Protein AF-A0A0R2JYV2-F1 (afdb_monomer)

Radius of gyration: 20.0 Å; Cα contacts (8 Å, |Δi|>4): 140; chains: 1; bounding box: 59×45×29 Å

Structure (mmCIF, N/CA/C/O backbone):
data_AF-A0A0R2JYV2-F1
#
_entry.id   AF-A0A0R2JYV2-F1
#
loop_
_atom_site.group_PDB
_atom_site.id
_atom_site.type_symbol
_atom_site.label_atom_id
_atom_site.label_alt_id
_atom_site.label_comp_id
_atom_site.label_asym_id
_atom_site.label_entity_id
_atom_site.label_seq_id
_atom_site.pdbx_PDB_ins_code
_atom_site.Cartn_x
_atom_site.Cartn_y
_atom_site.Cartn_z
_atom_site.occupancy
_atom_site.B_iso_or_equiv
_atom_site.auth_seq_id
_atom_site.auth_comp_id
_atom_site.auth_asym_id
_atom_site.auth_atom_id
_atom_site.pdbx_PDB_model_num
ATOM 1 N N . MET A 1 1 ? 43.822 33.573 -12.380 1.00 51.28 1 MET A N 1
ATOM 2 C CA . MET A 1 1 ? 42.617 33.239 -11.580 1.00 51.28 1 MET A CA 1
ATOM 3 C C . MET A 1 1 ? 41.687 32.219 -12.259 1.00 51.28 1 MET A C 1
ATOM 5 O O . MET A 1 1 ? 40.642 31.908 -11.705 1.00 51.28 1 MET A O 1
ATOM 9 N N . GLU A 1 2 ? 42.063 31.622 -13.396 1.00 53.12 2 GLU A N 1
ATOM 10 C CA . GLU A 1 2 ? 41.176 30.733 -14.174 1.00 53.12 2 GLU A CA 1
ATOM 11 C C . GLU A 1 2 ? 41.084 29.293 -13.624 1.00 53.12 2 GLU A C 1
ATOM 13 O O . GLU A 1 2 ? 40.028 28.667 -13.693 1.00 53.12 2 GLU A O 1
ATOM 18 N N . ASN A 1 3 ? 42.144 28.780 -12.988 1.00 53.78 3 ASN A N 1
ATOM 19 C CA . ASN A 1 3 ? 42.187 27.398 -12.478 1.00 53.78 3 ASN A CA 1
ATOM 20 C C . ASN A 1 3 ? 41.217 27.118 -11.313 1.00 53.78 3 ASN A C 1
ATOM 22 O O . ASN A 1 3 ? 40.702 26.007 -11.190 1.00 53.78 3 ASN A O 1
ATOM 26 N N . LEU A 1 4 ? 40.931 28.117 -10.471 1.00 52.59 4 LEU A N 1
ATOM 27 C CA . LEU A 1 4 ? 40.002 27.968 -9.341 1.00 52.59 4 LEU A CA 1
ATOM 28 C C . LEU A 1 4 ? 38.546 27.853 -9.815 1.00 52.59 4 LEU A C 1
ATOM 30 O O . LEU A 1 4 ? 37.795 27.026 -9.300 1.00 52.59 4 LEU A O 1
ATOM 34 N N . GLN A 1 5 ? 38.167 28.617 -10.843 1.00 54.81 5 GLN A N 1
ATOM 35 C CA . GLN A 1 5 ? 36.820 28.575 -11.420 1.00 54.81 5 GLN A CA 1
ATOM 36 C C . GLN A 1 5 ? 36.556 27.256 -12.159 1.00 54.81 5 GLN A C 1
ATOM 38 O O . GLN A 1 5 ? 35.481 26.672 -12.020 1.00 54.81 5 GLN A O 1
ATOM 43 N N . GLN A 1 6 ? 37.543 26.730 -12.894 1.00 55.53 6 GLN A N 1
ATOM 44 C CA . GLN A 1 6 ? 37.397 25.448 -13.592 1.00 55.53 6 GLN A CA 1
ATOM 45 C C . GLN A 1 6 ? 37.235 24.257 -12.633 1.00 55.53 6 GLN A C 1
ATOM 47 O O . GLN A 1 6 ? 36.461 23.340 -12.919 1.00 55.53 6 GLN A O 1
ATOM 52 N N . ASN A 1 7 ? 37.919 24.283 -11.485 1.00 60.28 7 ASN A N 1
ATOM 53 C CA . ASN A 1 7 ? 37.822 23.231 -10.473 1.00 60.28 7 ASN A CA 1
ATOM 54 C C . ASN A 1 7 ? 36.462 23.261 -9.751 1.00 60.28 7 ASN A C 1
ATOM 56 O O . ASN A 1 7 ? 35.797 22.232 -9.622 1.00 60.28 7 ASN A O 1
ATOM 60 N N . HIS A 1 8 ? 35.978 24.458 -9.403 1.00 60.91 8 HIS A N 1
ATOM 61 C CA . HIS A 1 8 ? 34.651 24.635 -8.808 1.00 60.91 8 HIS A CA 1
ATOM 62 C C . HIS A 1 8 ? 33.539 24.145 -9.748 1.00 60.91 8 HIS A C 1
ATOM 64 O O . HIS A 1 8 ? 32.680 23.361 -9.352 1.00 60.91 8 HIS A O 1
ATOM 70 N N . ASN A 1 9 ? 33.624 24.495 -11.034 1.00 65.38 9 ASN A N 1
ATOM 71 C CA . ASN A 1 9 ? 32.664 24.056 -12.047 1.00 65.38 9 ASN A CA 1
ATOM 72 C C . ASN A 1 9 ? 32.664 22.533 -12.257 1.00 65.38 9 ASN A C 1
ATOM 74 O O . ASN A 1 9 ? 31.619 21.951 -12.553 1.00 65.38 9 ASN A O 1
ATOM 78 N N . ARG A 1 10 ? 33.814 21.864 -12.104 1.00 64.31 10 ARG A N 1
ATOM 79 C CA . ARG A 1 10 ? 33.902 20.396 -12.161 1.00 64.31 10 ARG A CA 1
ATOM 80 C C . ARG A 1 10 ? 33.255 19.733 -10.950 1.00 64.31 10 ARG A C 1
ATOM 82 O O . ARG A 1 10 ? 32.506 18.777 -11.136 1.00 64.31 10 ARG A O 1
ATOM 89 N N . MET A 1 1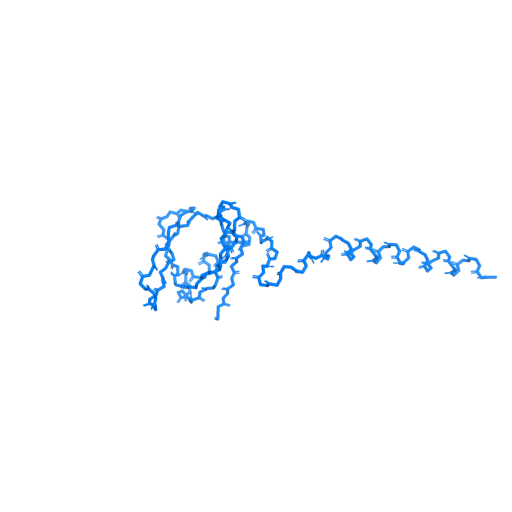1 ? 33.490 20.256 -9.749 1.00 67.50 11 MET A N 1
ATOM 90 C CA . MET A 1 11 ? 32.884 19.728 -8.524 1.00 67.50 11 MET A CA 1
ATOM 91 C C . MET A 1 11 ? 31.365 19.899 -8.520 1.00 67.50 11 MET A C 1
ATOM 93 O O . MET A 1 11 ? 30.651 18.934 -8.258 1.00 67.50 11 MET A O 1
ATOM 97 N N . THR A 1 12 ? 30.857 21.072 -8.907 1.00 70.75 12 THR A N 1
ATOM 98 C CA . THR A 1 12 ? 29.410 21.314 -9.006 1.00 70.75 12 THR A CA 1
ATOM 99 C C . THR A 1 12 ? 28.753 20.364 -10.003 1.00 70.75 12 THR A C 1
ATOM 101 O O . THR A 1 12 ? 27.742 19.746 -9.682 1.00 70.75 12 THR A O 1
ATOM 104 N N . ARG A 1 13 ? 29.360 20.162 -11.181 1.00 65.88 13 ARG A N 1
ATOM 105 C CA . ARG A 1 13 ? 28.858 19.194 -12.171 1.00 65.88 13 ARG A CA 1
ATOM 106 C C . ARG A 1 13 ? 28.908 17.761 -11.656 1.00 65.88 13 ARG A C 1
ATOM 108 O O . ARG A 1 13 ? 27.984 17.002 -11.912 1.00 65.88 13 ARG A O 1
ATOM 115 N N . PHE A 1 14 ? 29.958 17.374 -10.936 1.00 72.19 14 PHE A N 1
ATOM 116 C CA . PHE A 1 14 ? 30.063 16.033 -10.364 1.00 72.19 14 PHE A CA 1
ATOM 117 C C . PHE A 1 14 ? 28.977 15.773 -9.316 1.00 72.19 14 PHE A C 1
ATOM 119 O O . PHE A 1 14 ? 28.317 14.736 -9.369 1.00 72.19 14 PHE A O 1
ATOM 126 N N . VAL A 1 15 ? 28.747 16.724 -8.406 1.00 70.62 15 VAL A N 1
ATOM 127 C CA . VAL A 1 15 ? 27.687 16.628 -7.393 1.00 70.62 15 VAL A CA 1
ATOM 128 C C . VAL A 1 15 ? 26.316 16.605 -8.060 1.00 70.62 15 VAL A C 1
ATOM 130 O O . VAL A 1 15 ? 25.521 15.721 -7.759 1.00 70.62 15 VAL A O 1
ATOM 133 N N . GLN A 1 16 ? 26.062 17.503 -9.014 1.00 72.88 16 GLN A N 1
ATOM 134 C CA . GLN A 1 16 ? 24.801 17.566 -9.754 1.00 72.88 16 GLN A CA 1
ATOM 135 C C . GLN A 1 16 ? 24.527 16.273 -10.531 1.00 72.88 16 GLN A C 1
ATOM 137 O O . GLN A 1 16 ? 23.428 15.735 -10.447 1.00 72.88 16 GLN A O 1
ATOM 142 N N . ASN A 1 17 ? 25.530 15.735 -11.227 1.00 67.31 17 ASN A N 1
ATOM 143 C CA . ASN A 1 17 ? 25.410 14.480 -11.967 1.00 67.31 17 ASN A CA 1
ATOM 144 C C . ASN A 1 17 ? 25.242 13.276 -11.038 1.00 67.31 17 ASN A C 1
ATOM 146 O O . ASN A 1 17 ? 24.559 12.324 -11.398 1.00 67.31 17 ASN A O 1
ATOM 150 N N . SER A 1 18 ? 25.865 13.290 -9.859 1.00 67.69 18 SER A N 1
ATOM 151 C CA . SER A 1 18 ? 25.712 12.216 -8.872 1.00 67.69 18 SER A CA 1
ATOM 152 C C . SER A 1 18 ? 24.325 12.252 -8.243 1.00 67.69 18 SER A C 1
ATOM 154 O O . SER A 1 18 ? 23.676 11.216 -8.162 1.00 67.69 18 SER A O 1
ATOM 156 N N . TYR A 1 19 ? 23.829 13.442 -7.895 1.00 64.88 19 TYR A N 1
ATOM 157 C CA . TYR A 1 19 ? 22.444 13.639 -7.473 1.00 64.88 19 TYR A CA 1
ATOM 158 C C . TYR A 1 19 ? 21.477 13.182 -8.559 1.00 64.88 19 TYR A C 1
ATOM 160 O O . TYR A 1 19 ? 20.625 12.343 -8.295 1.00 64.88 19 TYR A O 1
ATOM 168 N N . GLN A 1 20 ? 21.652 13.649 -9.798 1.00 62.94 20 GLN A N 1
ATOM 169 C CA . GLN A 1 20 ? 20.844 13.170 -10.910 1.00 62.94 20 GLN A CA 1
ATOM 170 C C . GLN A 1 20 ? 20.914 11.653 -11.001 1.00 62.94 20 GLN A C 1
ATOM 172 O O . GLN A 1 20 ? 19.869 11.045 -10.977 1.00 62.94 20 GLN A O 1
ATOM 177 N N . LYS A 1 21 ? 22.072 10.998 -11.003 1.00 59.75 21 LYS A N 1
ATOM 178 C CA . LYS A 1 21 ? 22.136 9.527 -11.093 1.00 59.75 21 LYS A CA 1
ATOM 179 C C . LYS A 1 21 ? 21.448 8.787 -9.942 1.00 59.75 21 LYS A C 1
ATOM 181 O O . LYS A 1 21 ? 20.911 7.714 -10.181 1.00 59.75 21 LYS A O 1
ATOM 186 N N . LEU A 1 22 ? 21.462 9.332 -8.726 1.00 64.56 22 LEU A N 1
ATOM 187 C CA . LEU A 1 22 ? 20.780 8.732 -7.573 1.00 64.56 22 LEU A CA 1
ATOM 188 C C . LEU A 1 22 ? 19.254 8.900 -7.632 1.00 64.56 22 LEU A C 1
ATOM 190 O O . LEU A 1 22 ? 18.539 8.062 -7.094 1.00 64.56 22 LEU A O 1
ATOM 194 N N . PHE A 1 23 ? 18.770 9.960 -8.286 1.00 61.56 23 PHE A N 1
ATOM 195 C CA . PHE A 1 23 ? 17.346 10.315 -8.368 1.00 61.56 23 PHE A CA 1
ATOM 196 C C . PHE A 1 23 ? 16.767 10.244 -9.793 1.00 61.56 23 PHE A C 1
ATOM 198 O O . PHE A 1 23 ? 15.611 10.587 -10.012 1.00 61.56 23 PHE A O 1
ATOM 205 N N . SER A 1 24 ? 17.560 9.817 -10.776 1.00 51.75 24 SER A N 1
ATOM 206 C CA . SER A 1 24 ? 17.121 9.563 -12.147 1.00 51.75 24 SER A CA 1
ATOM 207 C C . SER A 1 24 ? 16.508 8.185 -12.138 1.00 51.75 24 SER A C 1
ATOM 209 O O . SER A 1 24 ? 17.198 7.176 -12.285 1.00 51.75 24 SER A O 1
ATOM 211 N N . GLU A 1 25 ? 15.207 8.142 -11.911 1.00 51.19 25 GLU A N 1
ATOM 212 C CA . GLU A 1 25 ? 14.455 6.917 -12.085 1.00 51.19 25 GLU A CA 1
ATOM 213 C C . GLU A 1 25 ? 14.543 6.469 -13.547 1.00 51.19 25 GLU A C 1
ATOM 215 O O . GLU A 1 25 ? 14.474 7.302 -14.459 1.00 51.19 25 GLU A O 1
ATOM 220 N N . PRO A 1 26 ? 14.722 5.162 -13.804 1.00 50.44 26 PRO A N 1
ATOM 221 C CA . PRO A 1 26 ? 14.570 4.645 -15.151 1.00 50.44 26 PRO A CA 1
ATOM 222 C C . PRO A 1 26 ? 13.176 5.042 -15.637 1.00 50.44 26 PRO A C 1
ATOM 224 O O . PRO A 1 26 ? 12.196 4.823 -14.928 1.00 50.44 26 PRO A O 1
ATOM 227 N N . SER A 1 27 ? 13.087 5.641 -16.826 1.00 47.97 27 SER A N 1
ATOM 228 C CA . SER A 1 27 ? 11.822 6.053 -17.434 1.00 47.97 27 SER A CA 1
ATOM 229 C C . SER A 1 27 ? 11.028 4.821 -17.877 1.00 47.97 27 SER A C 1
ATOM 231 O O . SER A 1 27 ? 10.919 4.504 -19.062 1.00 47.97 27 SER A O 1
ATOM 233 N N . LEU A 1 28 ? 10.517 4.078 -16.906 1.00 55.38 28 LEU A N 1
ATOM 234 C CA . LEU A 1 28 ? 9.492 3.076 -17.088 1.00 55.38 28 LEU A CA 1
ATOM 235 C C . LEU A 1 28 ? 8.173 3.847 -17.135 1.00 55.38 28 LEU A C 1
ATOM 237 O O . LEU A 1 28 ? 7.606 4.185 -16.100 1.00 55.38 28 LEU A O 1
ATOM 241 N N . ASN A 1 29 ? 7.723 4.212 -18.338 1.00 65.19 29 ASN A N 1
ATOM 242 C CA . ASN A 1 29 ? 6.461 4.932 -18.515 1.00 65.19 29 ASN A CA 1
ATOM 243 C C . ASN A 1 29 ? 5.334 4.215 -17.751 1.00 65.19 29 ASN A C 1
ATOM 245 O O . ASN A 1 29 ? 5.018 3.065 -18.050 1.00 65.19 29 ASN A O 1
ATOM 249 N N . GLY A 1 30 ? 4.745 4.895 -16.763 1.00 74.88 30 GLY A N 1
ATOM 250 C CA . GLY A 1 30 ? 3.649 4.368 -15.948 1.00 74.88 30 GLY A CA 1
ATOM 251 C C . GLY A 1 30 ? 4.055 3.515 -14.741 1.00 74.88 30 GLY A C 1
ATOM 252 O O . GLY A 1 30 ? 3.167 3.055 -14.033 1.00 74.88 30 GLY A O 1
ATOM 253 N N . ILE A 1 31 ? 5.346 3.312 -14.460 1.00 84.88 31 ILE A N 1
ATOM 254 C CA . ILE A 1 31 ? 5.807 2.667 -13.221 1.00 84.88 31 ILE A CA 1
ATOM 255 C C . ILE A 1 31 ? 6.410 3.734 -12.321 1.00 84.88 31 ILE A C 1
ATOM 257 O O . ILE A 1 31 ? 7.433 4.335 -12.639 1.00 84.88 31 ILE A O 1
ATOM 261 N N . GLU A 1 32 ? 5.774 3.931 -11.177 1.00 89.00 32 GLU A N 1
ATOM 262 C CA . GLU A 1 32 ? 6.225 4.879 -10.174 1.00 89.00 32 GLU A CA 1
ATOM 263 C C . GLU A 1 32 ? 7.418 4.277 -9.401 1.00 89.00 32 GLU A C 1
ATOM 265 O O . GLU A 1 32 ? 7.586 3.042 -9.305 1.00 89.00 32 GLU A O 1
ATOM 270 N N . PRO A 1 33 ? 8.274 5.123 -8.815 1.00 88.81 33 PRO A N 1
ATOM 271 C CA . PRO A 1 33 ? 9.290 4.670 -7.878 1.00 88.81 33 PRO A CA 1
ATOM 272 C C . PRO A 1 33 ? 8.683 3.912 -6.702 1.00 88.81 33 PRO A C 1
ATOM 274 O O . PRO A 1 33 ? 7.554 4.156 -6.275 1.00 88.81 33 PRO A O 1
ATOM 277 N N . GLN A 1 34 ? 9.463 2.980 -6.152 1.00 91.19 34 GLN A N 1
ATOM 278 C CA . GLN A 1 34 ? 9.048 2.223 -4.978 1.00 91.19 34 GLN A CA 1
ATOM 279 C C . GLN A 1 34 ? 8.857 3.181 -3.799 1.00 91.19 34 GLN A C 1
ATOM 281 O O . GLN A 1 34 ? 9.813 3.757 -3.276 1.00 91.19 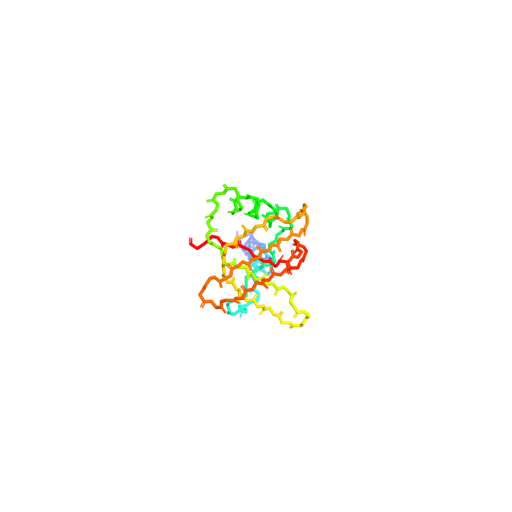34 GLN A O 1
ATOM 286 N N . MET A 1 35 ? 7.611 3.305 -3.352 1.00 94.75 35 MET A N 1
ATOM 287 C CA . MET A 1 35 ? 7.266 4.081 -2.178 1.00 94.75 35 MET A CA 1
ATOM 288 C C . MET A 1 35 ? 7.830 3.384 -0.926 1.00 94.75 35 MET A C 1
ATOM 290 O O . MET A 1 35 ? 7.688 2.162 -0.781 1.00 94.75 35 MET A O 1
ATOM 294 N N . PRO A 1 36 ? 8.449 4.127 0.009 1.00 95.56 36 PRO A N 1
ATOM 295 C CA . PRO A 1 36 ? 8.867 3.579 1.291 1.00 95.56 36 PRO A CA 1
ATOM 296 C C . PRO A 1 36 ? 7.695 2.953 2.055 1.00 95.56 36 PRO A C 1
ATOM 298 O O . PRO A 1 36 ? 6.616 3.539 2.141 1.00 95.56 36 PRO A O 1
ATOM 301 N N . LEU A 1 37 ? 7.921 1.801 2.695 1.00 93.88 37 LEU A N 1
ATOM 302 C CA . LEU A 1 37 ? 6.859 1.034 3.362 1.00 93.88 37 LEU A CA 1
ATOM 303 C C . LEU A 1 37 ? 6.079 1.853 4.408 1.00 93.88 37 LEU A C 1
ATOM 305 O O . LEU A 1 37 ? 4.866 1.705 4.540 1.00 93.88 37 LEU A O 1
ATOM 309 N N . PHE A 1 38 ? 6.747 2.749 5.140 1.00 94.50 38 PHE A N 1
ATOM 310 C CA . PHE A 1 38 ? 6.073 3.616 6.111 1.00 94.50 38 PHE A CA 1
ATOM 311 C C . PHE A 1 38 ? 5.112 4.613 5.442 1.00 94.50 38 PHE A C 1
ATOM 313 O O . PHE A 1 38 ? 4.051 4.903 5.997 1.00 94.50 38 PHE A O 1
ATOM 320 N N . GLN A 1 39 ? 5.452 5.111 4.247 1.00 95.69 39 GLN A N 1
ATOM 321 C CA . GLN A 1 39 ? 4.583 5.993 3.468 1.00 95.69 39 GLN A CA 1
ATOM 322 C C . GLN A 1 39 ? 3.398 5.207 2.913 1.00 95.69 39 GLN A C 1
ATOM 324 O O . GLN A 1 39 ? 2.268 5.658 3.077 1.00 95.69 39 GLN A O 1
ATOM 329 N N . VAL A 1 40 ? 3.633 4.002 2.378 1.00 96.69 40 VAL A N 1
ATOM 330 C CA . VAL A 1 40 ? 2.564 3.093 1.932 1.00 96.69 40 VAL A CA 1
ATOM 331 C C . VAL A 1 40 ? 1.563 2.860 3.063 1.00 96.69 40 VAL A C 1
ATOM 333 O O . VAL A 1 40 ? 0.372 3.103 2.893 1.00 96.69 40 VAL A O 1
ATOM 336 N N . ASN A 1 41 ? 2.039 2.481 4.253 1.00 95.81 41 ASN A N 1
ATOM 337 C CA . ASN A 1 41 ? 1.178 2.250 5.415 1.00 95.81 41 ASN A CA 1
ATOM 338 C C . ASN A 1 41 ? 0.398 3.510 5.829 1.00 95.81 41 ASN A C 1
ATOM 340 O O . ASN A 1 41 ? -0.786 3.427 6.155 1.00 95.81 41 ASN A O 1
ATOM 344 N N . SER A 1 42 ? 1.040 4.684 5.800 1.00 95.75 42 SER A N 1
ATOM 345 C CA . SER A 1 42 ? 0.374 5.959 6.091 1.00 95.75 42 SER A CA 1
ATOM 346 C C . SER A 1 42 ? -0.744 6.254 5.087 1.00 95.75 42 SER A C 1
ATOM 348 O O . SER A 1 42 ? -1.861 6.587 5.487 1.00 95.75 42 SER A O 1
ATOM 350 N N . PHE A 1 43 ? -0.481 6.080 3.792 1.00 96.44 43 PHE A N 1
ATOM 351 C CA . PHE A 1 43 ? -1.469 6.295 2.737 1.00 96.44 43 PHE A CA 1
ATOM 352 C C . PHE A 1 43 ? -2.615 5.286 2.796 1.00 96.44 43 PHE A C 1
ATOM 354 O O . PHE A 1 43 ? -3.767 5.695 2.682 1.00 96.44 43 PHE A O 1
ATOM 361 N N . LEU A 1 44 ? -2.330 4.006 3.047 1.00 96.25 44 LEU A N 1
ATOM 362 C CA . LEU A 1 44 ? -3.351 2.972 3.238 1.00 96.25 44 LEU A CA 1
ATOM 363 C C . LEU A 1 44 ? -4.308 3.344 4.373 1.00 96.25 44 LEU A C 1
ATOM 365 O O . LEU A 1 44 ? -5.521 3.370 4.175 1.00 96.25 44 LEU A O 1
ATOM 369 N N . ASN A 1 45 ? -3.769 3.709 5.539 1.00 95.31 45 ASN A N 1
ATOM 370 C CA . ASN A 1 45 ? -4.581 4.127 6.680 1.00 95.31 45 ASN A CA 1
ATOM 371 C C . ASN A 1 45 ? -5.420 5.368 6.354 1.00 95.31 45 ASN A C 1
ATOM 373 O O . ASN A 1 45 ? -6.604 5.421 6.679 1.00 95.31 45 ASN A O 1
ATOM 377 N N . GLN A 1 46 ? -4.834 6.362 5.683 1.00 96.56 46 GLN A N 1
ATOM 378 C CA . GLN A 1 46 ? -5.563 7.561 5.277 1.00 96.56 46 GLN A CA 1
ATOM 379 C C . GLN A 1 46 ? -6.678 7.257 4.271 1.00 96.56 46 GLN A C 1
ATOM 381 O O . GLN A 1 46 ? -7.764 7.817 4.406 1.00 96.56 46 GLN A O 1
ATOM 386 N N . ALA A 1 47 ? -6.422 6.398 3.284 1.00 96.56 47 ALA A N 1
ATOM 387 C CA . ALA A 1 47 ? -7.389 6.004 2.264 1.00 96.56 47 ALA A CA 1
AT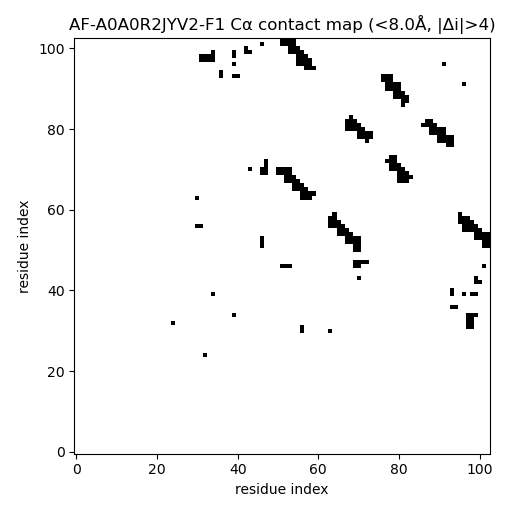OM 388 C C . ALA A 1 47 ? -8.579 5.259 2.862 1.00 96.56 47 ALA A C 1
ATOM 390 O O . ALA A 1 47 ? -9.718 5.569 2.526 1.00 96.56 47 ALA A O 1
A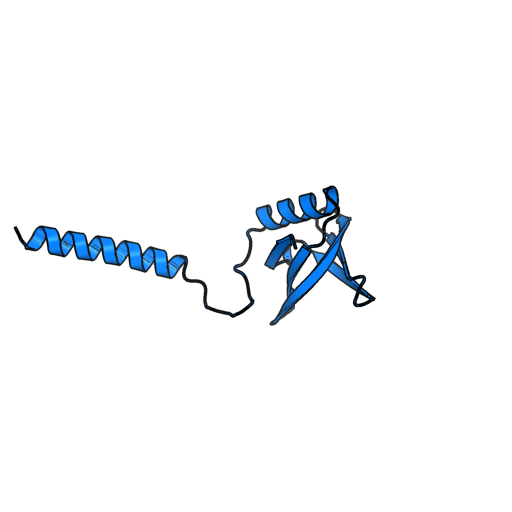TOM 391 N N . ILE A 1 48 ? -8.320 4.354 3.806 1.00 96.19 48 ILE A N 1
ATOM 392 C CA . ILE A 1 48 ? -9.355 3.601 4.520 1.00 96.19 48 ILE A CA 1
ATOM 393 C C . ILE A 1 48 ? -10.172 4.536 5.416 1.00 96.19 48 ILE A C 1
ATOM 395 O O . ILE A 1 48 ? -11.395 4.556 5.335 1.00 96.19 48 ILE A O 1
ATOM 399 N N . ASN A 1 49 ? -9.509 5.374 6.220 1.00 96.69 49 ASN A N 1
ATOM 400 C CA . ASN A 1 49 ? -10.190 6.271 7.158 1.00 96.69 49 ASN A CA 1
ATOM 401 C C . ASN A 1 49 ? -11.044 7.332 6.455 1.00 96.69 49 ASN A C 1
ATOM 403 O O . ASN A 1 49 ? -12.087 7.728 6.968 1.00 96.69 49 ASN A O 1
ATOM 407 N N . LYS A 1 50 ? -10.588 7.825 5.300 1.00 96.69 50 LYS A N 1
ATOM 408 C CA . LYS A 1 50 ? -11.289 8.854 4.521 1.00 96.69 50 LYS A CA 1
ATOM 409 C C . LYS A 1 50 ? -12.145 8.273 3.392 1.00 96.69 50 LYS A C 1
ATOM 411 O O . LYS A 1 50 ? -12.778 9.047 2.682 1.00 96.69 50 LYS A O 1
ATOM 416 N N . ASN A 1 51 ? -12.148 6.950 3.226 1.00 95.19 51 ASN A N 1
ATOM 417 C CA . ASN A 1 51 ? -12.920 6.208 2.233 1.00 95.19 51 ASN A CA 1
ATOM 418 C C . ASN A 1 51 ? -12.845 6.796 0.807 1.00 95.19 51 ASN A C 1
ATOM 420 O O . ASN A 1 51 ? -13.870 7.006 0.160 1.00 95.19 51 ASN A O 1
ATOM 424 N N . TYR A 1 52 ? -11.637 7.110 0.325 1.00 94.81 52 TYR A N 1
ATOM 425 C CA . TYR A 1 52 ? -11.440 7.612 -1.041 1.00 94.81 52 TYR A CA 1
ATOM 426 C C . TYR A 1 52 ? -10.852 6.548 -1.970 1.00 94.81 52 TYR A C 1
ATOM 428 O O . TYR A 1 52 ? -10.161 5.624 -1.538 1.00 94.81 52 TYR A O 1
ATOM 436 N N . THR A 1 53 ? -11.111 6.709 -3.267 1.00 95.00 53 THR A N 1
ATOM 437 C CA . THR A 1 53 ? -10.574 5.838 -4.314 1.00 95.00 53 THR A CA 1
ATOM 438 C C . THR A 1 53 ? -9.084 6.100 -4.530 1.00 95.00 53 THR A C 1
ATOM 440 O O . THR A 1 53 ? -8.631 7.245 -4.583 1.00 95.00 53 THR A O 1
ATOM 443 N N . VAL A 1 54 ? -8.317 5.024 -4.672 1.00 95.75 54 VAL A N 1
ATOM 444 C CA . VAL A 1 54 ? -6.869 5.052 -4.889 1.00 95.75 54 VAL A CA 1
ATOM 445 C C . VAL A 1 54 ? -6.484 4.325 -6.167 1.00 95.75 54 VAL A C 1
ATOM 447 O O . VAL A 1 54 ? -7.203 3.429 -6.609 1.00 95.75 54 VAL A O 1
ATOM 450 N N . ALA A 1 55 ? -5.327 4.682 -6.720 1.00 95.19 55 ALA A N 1
ATOM 451 C CA . ALA A 1 55 ? -4.562 3.838 -7.627 1.00 95.19 55 ALA A CA 1
ATOM 452 C C . ALA A 1 55 ? -3.409 3.188 -6.855 1.00 95.19 55 ALA A C 1
ATOM 454 O O . ALA A 1 55 ? -2.713 3.860 -6.089 1.00 95.19 55 ALA A O 1
ATOM 455 N N . ILE A 1 56 ? -3.218 1.885 -7.050 1.00 94.94 56 ILE A N 1
ATOM 456 C CA . ILE A 1 56 ? -2.184 1.083 -6.397 1.00 94.94 56 ILE A CA 1
ATOM 457 C C . ILE A 1 56 ? -1.380 0.357 -7.465 1.00 94.94 56 ILE A C 1
ATOM 459 O O . ILE A 1 56 ? -1.956 -0.321 -8.316 1.00 94.94 56 ILE A O 1
ATOM 463 N N . GLN A 1 57 ? -0.057 0.464 -7.371 1.00 94.75 57 GLN A N 1
ATOM 464 C CA . GLN A 1 57 ? 0.874 -0.367 -8.122 1.00 94.75 57 GLN A CA 1
ATOM 465 C C . GLN A 1 57 ? 1.328 -1.535 -7.254 1.00 94.75 57 GL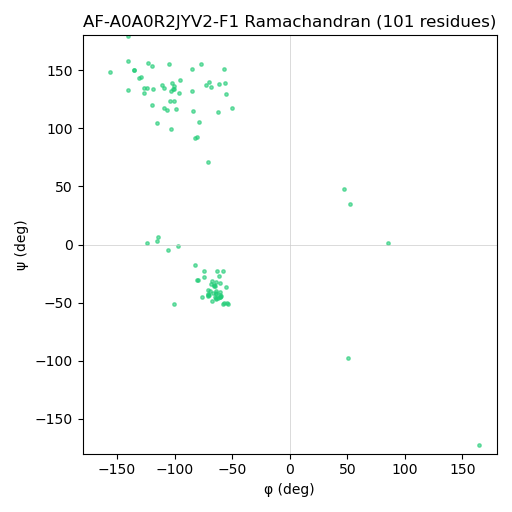N A C 1
ATOM 467 O O . GLN A 1 57 ? 1.736 -1.339 -6.107 1.00 94.75 57 GLN A O 1
ATOM 472 N N . ILE A 1 58 ? 1.248 -2.745 -7.794 1.00 92.56 58 ILE A N 1
ATOM 473 C CA . ILE A 1 58 ? 1.516 -3.996 -7.083 1.00 92.56 58 ILE A CA 1
ATOM 474 C C . ILE A 1 58 ? 2.680 -4.700 -7.775 1.00 92.56 58 ILE A C 1
ATOM 476 O O . ILE A 1 58 ? 2.688 -4.819 -9.003 1.00 92.56 58 ILE A O 1
ATOM 480 N N . ASN A 1 59 ? 3.640 -5.189 -6.991 1.00 89.31 59 ASN A N 1
ATOM 481 C CA . ASN A 1 59 ? 4.670 -6.097 -7.485 1.00 89.31 59 ASN A CA 1
ATOM 482 C C . ASN A 1 59 ? 4.060 -7.506 -7.577 1.00 89.31 59 ASN A C 1
ATOM 484 O O . ASN A 1 59 ? 3.842 -8.150 -6.553 1.00 89.31 59 ASN A O 1
ATOM 488 N N . ALA A 1 60 ? 3.759 -7.988 -8.783 1.00 80.62 60 ALA A N 1
ATOM 489 C CA . ALA A 1 60 ? 3.227 -9.331 -9.000 1.00 80.62 60 ALA A CA 1
ATOM 490 C C . ALA A 1 60 ? 4.229 -10.159 -9.803 1.00 80.62 60 ALA A C 1
ATOM 492 O O . ALA A 1 60 ? 4.355 -9.995 -11.019 1.00 80.62 60 ALA A O 1
ATOM 493 N N . ASN A 1 61 ? 4.919 -11.064 -9.109 1.00 78.38 61 ASN A N 1
ATOM 494 C CA . ASN A 1 61 ? 6.000 -11.888 -9.645 1.00 78.38 61 ASN A CA 1
ATOM 495 C C . ASN A 1 61 ? 7.047 -11.028 -10.383 1.00 78.38 61 ASN A C 1
ATOM 497 O O . ASN A 1 61 ? 7.891 -10.409 -9.744 1.00 78.38 61 ASN A O 1
ATOM 501 N N . GLU A 1 62 ? 6.954 -10.944 -11.710 1.00 78.25 62 GLU A N 1
ATOM 502 C CA . GLU A 1 62 ? 7.907 -10.266 -12.602 1.00 78.25 62 GLU A CA 1
ATOM 503 C C . GLU A 1 62 ? 7.297 -9.047 -13.314 1.00 78.25 62 GLU A C 1
ATOM 505 O O . GLU A 1 62 ? 7.908 -8.440 -14.191 1.00 78.25 62 GLU A O 1
ATOM 510 N N . THR A 1 63 ? 6.069 -8.686 -12.948 1.00 81.56 63 THR A N 1
ATOM 511 C CA . THR A 1 63 ? 5.279 -7.644 -13.605 1.00 81.56 63 THR A CA 1
ATOM 512 C C . THR A 1 63 ? 4.699 -6.680 -12.584 1.00 81.56 63 THR A C 1
ATOM 514 O O . THR A 1 63 ? 4.307 -7.069 -11.483 1.00 81.56 63 THR A O 1
ATOM 517 N N . ILE A 1 64 ? 4.640 -5.405 -12.956 1.00 88.12 64 ILE A N 1
ATOM 518 C CA . ILE A 1 64 ? 4.005 -4.369 -12.144 1.00 88.12 64 ILE A CA 1
ATOM 519 C C . ILE A 1 64 ? 2.627 -4.109 -12.735 1.00 88.12 64 ILE A C 1
ATOM 521 O O . ILE A 1 64 ? 2.508 -3.784 -13.916 1.00 88.12 64 ILE A O 1
ATOM 525 N N . TYR A 1 65 ? 1.594 -4.253 -11.909 1.00 86.62 65 TYR A N 1
ATOM 526 C CA . TYR A 1 65 ? 0.221 -3.938 -12.294 1.00 86.62 65 TYR A CA 1
ATOM 527 C C . TYR A 1 65 ? -0.264 -2.719 -11.538 1.00 86.62 65 TYR A C 1
ATOM 529 O O . TYR A 1 65 ? -0.078 -2.628 -10.326 1.00 86.62 65 TYR A O 1
ATOM 537 N N . GLU A 1 66 ? -0.944 -1.824 -12.247 1.00 90.12 66 GLU A N 1
ATOM 538 C CA . GLU A 1 66 ? -1.710 -0.748 -11.637 1.00 90.12 66 GLU A CA 1
ATOM 539 C C . GLU A 1 66 ? -3.198 -1.098 -11.643 1.00 90.12 66 GLU A C 1
ATOM 541 O O . GLU A 1 66 ? -3.759 -1.551 -12.644 1.00 90.12 66 GLU A O 1
ATOM 546 N N . THR A 1 67 ? -3.850 -0.886 -10.508 1.00 90.38 67 THR A N 1
ATOM 547 C CA . THR A 1 67 ? -5.294 -1.046 -10.371 1.00 90.38 67 THR A CA 1
ATOM 548 C C . THR A 1 67 ? -5.866 0.058 -9.497 1.00 90.38 67 THR A C 1
ATOM 550 O O . THR A 1 67 ? -5.158 0.677 -8.704 1.00 90.38 67 THR A O 1
ATOM 553 N N . THR A 1 68 ? -7.158 0.318 -9.653 1.00 93.50 68 THR A N 1
ATOM 554 C CA . THR A 1 68 ? -7.872 1.362 -8.921 1.00 93.50 68 THR A CA 1
ATOM 555 C C . THR A 1 68 ? -8.998 0.773 -8.094 1.00 93.50 68 THR A C 1
ATOM 557 O O . THR A 1 68 ? -9.539 -0.280 -8.433 1.00 93.50 68 THR A O 1
ATOM 560 N N . GLY A 1 69 ? -9.372 1.440 -7.008 1.00 94.25 69 GLY A N 1
ATOM 561 C CA . GLY A 1 69 ? -10.501 1.002 -6.196 1.00 94.25 69 GLY A CA 1
ATOM 562 C C . GLY A 1 69 ? -10.559 1.647 -4.824 1.00 94.25 69 GLY A C 1
ATOM 563 O O . GLY A 1 69 ? -9.791 2.557 -4.508 1.00 94.25 69 GLY A O 1
ATOM 564 N N . THR A 1 70 ? -11.481 1.151 -4.010 1.00 95.88 70 THR A N 1
ATOM 565 C CA . THR A 1 70 ? -11.651 1.562 -2.614 1.00 95.88 70 THR A CA 1
ATOM 566 C C . THR A 1 70 ? -11.045 0.510 -1.695 1.00 95.88 70 THR A C 1
ATOM 568 O O . THR A 1 70 ? -11.177 -0.691 -1.944 1.00 95.88 70 THR A O 1
ATOM 571 N N . LEU A 1 71 ? -10.363 0.964 -0.644 1.00 96.12 71 LEU A N 1
ATOM 572 C CA . LEU A 1 71 ? -9.651 0.100 0.292 1.00 96.12 71 LEU A CA 1
ATOM 573 C C . LEU A 1 71 ? -10.483 -0.235 1.528 1.00 96.12 71 LEU A C 1
ATOM 575 O O . LEU A 1 7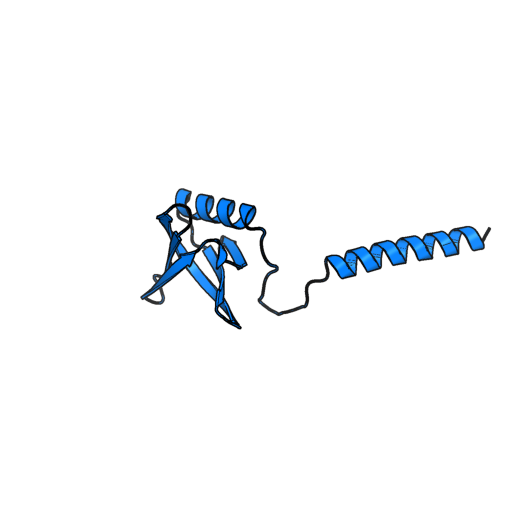1 ? -11.120 0.635 2.118 1.00 96.12 71 LEU A O 1
ATOM 579 N N . ALA A 1 72 ? -10.368 -1.479 1.980 1.00 95.31 72 ALA A N 1
ATOM 580 C CA . ALA A 1 72 ? -10.843 -1.933 3.279 1.00 95.31 72 ALA A CA 1
ATOM 581 C C . ALA A 1 72 ? -9.730 -2.683 4.024 1.00 95.31 72 ALA A C 1
ATOM 583 O O . ALA A 1 72 ? -8.933 -3.409 3.426 1.00 95.31 72 ALA A O 1
ATOM 584 N N . LYS A 1 73 ? -9.672 -2.520 5.347 1.00 95.62 73 LYS A N 1
ATOM 585 C CA . LYS A 1 73 ? -8.710 -3.224 6.204 1.00 95.62 73 LYS A CA 1
ATOM 586 C C . LYS A 1 73 ? -9.252 -4.603 6.581 1.00 95.62 73 LYS A C 1
ATOM 588 O O . LYS A 1 73 ? -10.383 -4.693 7.044 1.00 95.62 73 LYS A O 1
ATOM 593 N N . ILE A 1 74 ? -8.433 -5.649 6.450 1.00 94.50 74 ILE A N 1
ATOM 594 C CA . ILE A 1 74 ? -8.715 -6.962 7.059 1.00 94.50 74 ILE A CA 1
ATOM 595 C C . ILE A 1 74 ? -7.900 -7.120 8.342 1.00 94.50 74 ILE A C 1
ATOM 597 O O . ILE A 1 74 ? -8.439 -7.435 9.396 1.00 94.50 74 ILE A O 1
ATOM 601 N N . THR A 1 75 ? -6.591 -6.876 8.257 1.00 92.38 75 THR A N 1
ATOM 602 C CA . THR A 1 75 ? -5.665 -6.883 9.398 1.00 92.38 75 THR A CA 1
ATOM 603 C C . THR A 1 75 ? -4.663 -5.741 9.257 1.00 92.38 75 THR A C 1
ATOM 605 O O . THR A 1 75 ? -4.690 -5.000 8.278 1.00 92.38 75 THR A O 1
ATOM 608 N N . ASP A 1 76 ? -3.741 -5.586 10.207 1.00 88.06 76 ASP A N 1
ATOM 609 C CA . ASP A 1 76 ? -2.718 -4.529 10.159 1.00 88.06 76 ASP A CA 1
ATOM 610 C C . ASP A 1 76 ? -1.826 -4.555 8.914 1.00 88.06 76 ASP A C 1
ATOM 612 O O . ASP A 1 76 ? -1.258 -3.529 8.551 1.00 88.06 76 ASP A O 1
ATOM 616 N N . LYS A 1 77 ? -1.710 -5.709 8.248 1.00 90.00 77 LYS A N 1
ATOM 617 C CA . LYS A 1 77 ? -0.862 -5.881 7.061 1.00 90.00 77 LYS A CA 1
ATOM 618 C C . LYS A 1 77 ? -1.611 -6.392 5.835 1.00 90.00 77 LYS A C 1
ATOM 620 O O . LYS A 1 77 ? -0.962 -6.618 4.820 1.00 90.00 77 LYS A O 1
ATOM 625 N N . ARG A 1 78 ? -2.927 -6.616 5.920 1.00 93.81 78 ARG A N 1
ATOM 626 C CA . ARG A 1 78 ? -3.741 -7.144 4.816 1.00 93.81 78 ARG A CA 1
ATOM 627 C C . ARG A 1 78 ? -4.940 -6.259 4.535 1.00 93.81 78 ARG A C 1
ATOM 629 O O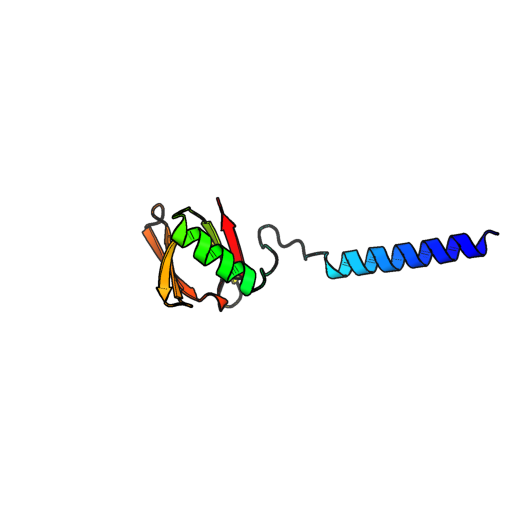 . ARG A 1 78 ? -5.681 -5.889 5.448 1.00 93.81 78 ARG A O 1
ATOM 636 N N . PHE A 1 79 ? -5.153 -6.004 3.255 1.00 95.12 79 PHE A N 1
ATOM 637 C CA . PHE A 1 79 ? -6.135 -5.061 2.751 1.00 95.12 79 PHE A CA 1
ATOM 638 C C . PHE A 1 79 ? -6.899 -5.676 1.586 1.00 95.12 79 PHE A C 1
ATOM 640 O O . PHE A 1 79 ? -6.366 -6.497 0.840 1.00 95.12 79 PHE A O 1
ATOM 647 N N . ILE A 1 80 ? -8.147 -5.257 1.436 1.00 95.06 80 ILE A N 1
ATOM 648 C CA . ILE A 1 80 ? -8.955 -5.530 0.256 1.00 95.06 80 ILE A CA 1
ATOM 649 C C . ILE A 1 80 ? -8.994 -4.261 -0.577 1.00 95.06 80 ILE A C 1
ATOM 651 O O . ILE A 1 80 ? -9.286 -3.194 -0.041 1.00 95.06 80 ILE A O 1
ATOM 655 N N . LEU A 1 81 ? -8.740 -4.384 -1.876 1.00 94.75 81 LEU A N 1
ATOM 656 C CA . LEU A 1 81 ? -9.044 -3.342 -2.847 1.00 94.75 81 LEU A CA 1
ATOM 657 C C . LEU A 1 81 ? -10.208 -3.809 -3.717 1.00 94.75 81 LEU A C 1
ATOM 659 O O . LEU A 1 81 ? -10.079 -4.787 -4.455 1.00 94.75 81 LEU A O 1
ATOM 663 N N . THR A 1 82 ? -11.321 -3.088 -3.653 1.00 94.19 82 THR A N 1
ATOM 664 C CA . THR A 1 82 ? -12.508 -3.380 -4.459 1.00 94.19 82 THR A CA 1
ATOM 665 C C . THR A 1 82 ? -12.608 -2.389 -5.606 1.00 94.19 82 THR A C 1
ATOM 667 O O . THR A 1 82 ? -12.674 -1.177 -5.386 1.00 94.19 82 THR A O 1
ATOM 670 N N . ASN A 1 83 ? -12.660 -2.903 -6.835 1.00 88.12 83 ASN A N 1
ATOM 671 C CA . ASN A 1 83 ? -12.954 -2.114 -8.024 1.00 88.12 83 ASN A CA 1
ATOM 672 C C . ASN A 1 83 ? -14.399 -2.366 -8.473 1.00 88.12 83 ASN A C 1
ATOM 674 O O . ASN A 1 83 ? -14.683 -3.353 -9.157 1.00 88.12 83 ASN A O 1
ATOM 678 N N . SER A 1 84 ? -15.306 -1.451 -8.124 1.00 76.56 84 SER A N 1
ATOM 679 C CA . SER A 1 84 ? -16.735 -1.569 -8.443 1.00 76.56 84 SER A CA 1
ATOM 680 C C . SER A 1 84 ? -17.037 -1.564 -9.945 1.00 76.56 84 SER A C 1
ATOM 682 O O . SER A 1 84 ? -18.066 -2.081 -10.357 1.00 76.56 84 SER A O 1
ATOM 684 N N . HIS A 1 85 ? -16.154 -1.008 -10.782 1.00 76.81 85 HIS A N 1
ATOM 685 C CA . HIS A 1 85 ? -16.365 -0.968 -12.232 1.00 76.81 85 HIS A CA 1
ATOM 686 C C . HIS A 1 85 ? -16.015 -2.290 -12.917 1.00 76.81 85 HIS A C 1
ATOM 688 O O . HIS A 1 85 ? -16.598 -2.621 -13.945 1.00 76.81 85 HIS A O 1
ATOM 694 N N . LYS A 1 86 ? -15.054 -3.038 -12.366 1.00 73.25 86 LYS A N 1
ATOM 695 C CA . LYS A 1 86 ? -14.561 -4.291 -12.957 1.00 73.25 86 LYS A CA 1
ATOM 696 C C . LYS A 1 86 ? -15.052 -5.544 -12.228 1.00 73.25 86 LYS A C 1
ATOM 698 O O . LYS A 1 86 ? -14.759 -6.640 -12.688 1.00 73.25 86 LYS A O 1
ATOM 703 N N . ASN A 1 87 ? -15.779 -5.396 -11.114 1.00 82.50 87 ASN A N 1
ATOM 704 C CA . ASN A 1 87 ? -16.167 -6.494 -10.216 1.00 82.50 87 ASN A CA 1
ATOM 705 C C . ASN A 1 87 ? -14.968 -7.349 -9.767 1.00 82.50 87 ASN A C 1
ATOM 707 O O . ASN A 1 87 ? -15.080 -8.562 -9.604 1.00 82.50 87 ASN A O 1
ATOM 711 N N . VAL A 1 88 ? -13.805 -6.713 -9.586 1.00 81.00 88 VAL A N 1
ATOM 712 C CA . VAL A 1 88 ? -12.580 -7.384 -9.138 1.00 81.00 88 VAL A CA 1
ATOM 713 C C . VAL A 1 88 ? -12.256 -6.954 -7.715 1.00 81.00 88 VAL A C 1
ATOM 715 O O . VAL A 1 88 ? -12.270 -5.763 -7.394 1.00 81.00 88 VAL A O 1
ATOM 718 N N . THR A 1 89 ? -11.914 -7.943 -6.894 1.00 88.75 89 THR A N 1
ATOM 719 C CA . THR A 1 89 ? -11.490 -7.769 -5.508 1.00 88.75 89 THR A CA 1
ATOM 720 C C . THR A 1 89 ? -10.079 -8.317 -5.357 1.00 88.75 89 THR A C 1
ATOM 722 O O . THR A 1 89 ? -9.844 -9.502 -5.590 1.00 88.75 89 THR A O 1
ATOM 725 N N . TYR A 1 90 ? -9.141 -7.463 -4.960 1.00 90.44 90 TYR A N 1
ATOM 726 C CA . TYR A 1 90 ? -7.758 -7.855 -4.703 1.00 90.44 90 TYR A CA 1
ATOM 727 C C . TYR A 1 90 ? -7.528 -8.014 -3.207 1.00 90.44 90 TYR A C 1
ATOM 729 O O . TYR A 1 90 ? -7.926 -7.151 -2.425 1.00 90.44 90 TYR A O 1
ATOM 737 N N . LEU A 1 91 ? -6.837 -9.085 -2.822 1.00 92.62 91 LEU A N 1
ATOM 738 C CA . LEU A 1 91 ? -6.282 -9.252 -1.484 1.00 92.62 91 LEU A CA 1
ATOM 739 C C . LEU A 1 91 ? -4.802 -8.869 -1.525 1.00 92.62 91 LEU A C 1
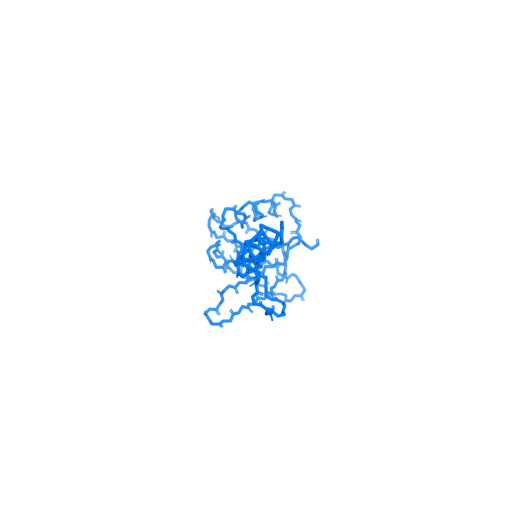ATOM 741 O O . LEU A 1 91 ? -4.029 -9.513 -2.227 1.00 92.62 91 LEU A O 1
ATOM 745 N N . LEU A 1 92 ? -4.423 -7.827 -0.787 1.00 92.81 92 LEU A N 1
ATOM 746 C CA . LEU A 1 92 ? -3.094 -7.219 -0.855 1.00 92.81 92 LEU A CA 1
ATOM 747 C C . LEU A 1 92 ? -2.421 -7.205 0.516 1.00 92.81 92 LEU A C 1
ATOM 749 O O . LEU A 1 92 ? -3.040 -6.821 1.515 1.00 92.81 92 LEU A O 1
ATOM 753 N N . GLY A 1 93 ? -1.145 -7.580 0.568 1.00 93.44 93 GLY A N 1
ATOM 754 C CA . GLY A 1 93 ? -0.260 -7.258 1.678 1.00 93.44 93 GLY A CA 1
ATOM 755 C C . GLY A 1 93 ? 0.364 -5.871 1.509 1.00 93.44 93 GLY A C 1
ATOM 756 O O . GLY A 1 93 ? 0.596 -5.423 0.388 1.00 93.44 93 GLY A O 1
ATOM 757 N N . SER A 1 94 ? 0.702 -5.182 2.605 1.00 91.31 94 SER A N 1
ATOM 758 C CA . SER A 1 94 ? 1.423 -3.896 2.501 1.00 91.31 94 SER A CA 1
ATOM 759 C C . SER A 1 94 ? 2.800 -4.018 1.839 1.00 91.31 94 SER A C 1
ATOM 761 O O . SER A 1 94 ? 3.257 -3.059 1.228 1.00 91.31 94 SER A O 1
ATOM 763 N N . ALA A 1 95 ? 3.447 -5.184 1.934 1.00 90.56 95 ALA A N 1
ATOM 764 C CA . ALA A 1 95 ? 4.730 -5.461 1.284 1.00 90.56 95 ALA A CA 1
ATOM 765 C C . ALA A 1 95 ? 4.613 -5.676 -0.237 1.00 90.56 95 ALA A C 1
ATOM 767 O O . ALA A 1 95 ? 5.591 -5.475 -0.952 1.00 90.56 95 ALA A O 1
ATOM 768 N N . ASP A 1 96 ? 3.427 -6.046 -0.727 1.00 90.81 96 ASP A N 1
ATOM 769 C CA . ASP A 1 96 ? 3.183 -6.288 -2.155 1.00 90.81 96 ASP A CA 1
ATOM 770 C C . ASP A 1 96 ? 2.928 -4.970 -2.908 1.00 90.81 96 ASP A C 1
ATOM 772 O O . ASP A 1 96 ? 3.017 -4.899 -4.135 1.00 90.81 96 ASP A O 1
ATOM 776 N N . ILE A 1 97 ? 2.612 -3.906 -2.164 1.00 94.44 97 ILE A N 1
ATOM 777 C CA . ILE A 1 97 ? 2.283 -2.589 -2.697 1.00 94.44 97 ILE A CA 1
ATOM 778 C C . ILE A 1 97 ? 3.569 -1.808 -2.961 1.00 94.44 97 ILE A C 1
ATOM 780 O O . ILE A 1 97 ? 4.309 -1.425 -2.052 1.00 94.44 97 ILE A O 1
ATOM 784 N N . ARG A 1 98 ? 3.805 -1.528 -4.240 1.00 94.81 98 ARG A N 1
ATOM 785 C CA . ARG A 1 98 ? 4.918 -0.712 -4.717 1.00 94.81 98 ARG A CA 1
ATOM 786 C C . ARG A 1 98 ? 4.671 0.770 -4.481 1.00 94.81 98 ARG A C 1
ATOM 788 O O . ARG A 1 98 ? 5.566 1.492 -4.053 1.00 94.81 98 ARG A O 1
ATOM 795 N N . PHE A 1 99 ? 3.468 1.225 -4.806 1.00 95.62 99 PHE A N 1
ATOM 796 C CA . PHE A 1 99 ? 3.111 2.636 -4.800 1.00 95.62 99 PHE A CA 1
ATOM 797 C C . PHE A 1 99 ? 1.600 2.795 -4.630 1.00 95.62 99 PHE A C 1
ATOM 799 O O . PHE A 1 99 ? 0.827 1.949 -5.080 1.00 95.62 99 PHE A O 1
ATOM 806 N N . ILE A 1 100 ? 1.176 3.881 -3.988 1.00 96.38 100 ILE A N 1
ATOM 807 C CA . ILE A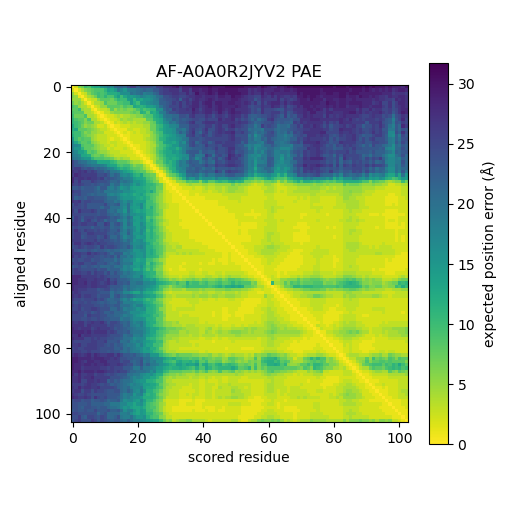 1 100 ? -0.233 4.218 -3.784 1.00 96.38 100 ILE A CA 1
ATOM 808 C C . ILE A 1 100 ? -0.434 5.724 -3.950 1.00 96.38 100 ILE A C 1
ATOM 810 O O . ILE A 1 100 ? 0.299 6.521 -3.369 1.00 96.38 100 ILE A O 1
ATOM 814 N N . LYS A 1 101 ? -1.455 6.121 -4.712 1.00 95.38 101 LYS A N 1
ATOM 815 C CA . LYS A 1 101 ? -1.880 7.521 -4.834 1.00 95.38 101 LYS A CA 1
ATOM 816 C C . LYS A 1 101 ? -3.388 7.655 -4.740 1.00 95.38 101 LYS A C 1
ATOM 818 O O . LYS A 1 101 ? -4.139 6.762 -5.127 1.00 95.38 101 LYS A O 1
ATOM 823 N N . LYS A 1 102 ? -3.820 8.803 -4.228 1.00 95.81 102 LYS A N 1
ATOM 824 C CA . LYS A 1 102 ? -5.213 9.234 -4.305 1.00 95.81 102 LYS A CA 1
ATOM 825 C C . LYS A 1 102 ? -5.556 9.589 -5.759 1.00 95.81 102 LYS A C 1
ATOM 827 O O . LYS A 1 102 ? -4.724 10.199 -6.431 1.00 95.81 102 LYS A O 1
ATOM 832 N N . LEU A 1 103 ? -6.758 9.210 -6.198 1.00 88.56 103 LEU A N 1
ATOM 833 C CA . LEU A 1 103 ? -7.367 9.689 -7.443 1.00 88.56 103 LEU A CA 1
ATOM 834 C C . LEU A 1 103 ? -8.126 11.006 -7.237 1.00 88.56 103 LEU A C 1
ATOM 836 O O . LEU A 1 103 ? -8.682 11.215 -6.128 1.00 88.56 103 LEU A O 1
#

Foldseek 3Di:
DVVVVVVVVVVVVVVVVVVCVVVVDDPPPPDDAFDPLVVLLVVLVVQQVVFAKKWWWFQDPPDIDIDIATWDDPDSFWIWGADPVVRDIDIDGSVRTRDMDTD

Organism: NCBI:txid319653

Nearest PDB structures (foldseek):
  8zra-assembly1_A  TM=6.916E-01  e=2.056E-03  Bacillus amyloliquefaciens
  3pnw-assembly1_C  TM=5.401E-01  e=4.422E-01  Homo sapiens
  2otg-assembly1_A  TM=4.871E-01  e=1.882E-01  Placopecten magellanicus
  1qvi-assembly1_A  TM=4.520E-01  e=1.474E-01  Argopecten irradians
  5yj8-assembly1_A  TM=6.222E-01  e=1.593E+00  Homo sapiens

Solvent-accessible surface area (backbone atoms only — not comparable to full-atom values): 6004 Å² total; per-residue (Å²): 126,64,69,63,56,55,51,51,54,49,52,54,49,50,53,52,52,49,50,43,63,76,69,56,69,77,89,48,87,94,58,76,71,77,48,56,66,71,56,47,53,51,50,52,51,49,31,42,76,66,68,41,48,30,40,37,32,32,63,51,96,93,44,79,48,78,50,58,28,39,50,43,78,78,50,100,54,33,32,36,38,41,21,86,91,74,78,45,76,45,83,41,44,62,87,40,47,34,35,73,45,79,112

pLDDT: mean 82.76, std 15.15, range [47.97, 96.69]

Mean predicted aligned error: 11.09 Å

Sequence (103 aa):
MENLQQNHNRMTRFVQNSYQKLFSEPSLNGIEPQMPLFQVNSFLNQAINKNYTVAIQINANETIYETTGTLAKITDKRFILTNSHKNVTYLLGSADIRFIKKL

Secondary structure (DSSP, 8-state):
-HHHHHHHHHHHHHHHHHHHHHH-----TT------HHHHHHHHHHHHHHT-EEEEEEEETTEEEEEEEEEEEEETTEEEEEETTTTEEEEEETTTEEEEEE-